Protein AF-A0A1D2TVY1-F1 (afdb_monomer_lite)

Structure (mmCIF, N/CA/C/O backbone):
data_AF-A0A1D2TVY1-F1
#
_entry.id   AF-A0A1D2TVY1-F1
#
loop_
_atom_site.group_PDB
_atom_site.id
_atom_site.type_symbol
_atom_site.label_atom_id
_atom_site.label_alt_id
_atom_site.label_comp_id
_atom_site.label_asym_id
_atom_site.label_entity_id
_atom_site.label_seq_id
_atom_site.pdbx_PDB_ins_code
_atom_site.Cartn_x
_atom_site.Cartn_y
_atom_site.Cartn_z
_atom_site.occupancy
_atom_site.B_iso_or_equiv
_atom_site.auth_seq_id
_atom_site.auth_comp_id
_atom_site.auth_asym_id
_atom_site.auth_atom_id
_atom_site.pdbx_PDB_model_num
ATOM 1 N N . MET A 1 1 ? 23.099 8.843 -63.202 1.00 41.97 1 MET A N 1
ATOM 2 C CA . MET A 1 1 ? 23.392 8.587 -61.774 1.00 41.97 1 MET A CA 1
ATOM 3 C C . MET A 1 1 ? 22.556 7.393 -61.342 1.00 41.97 1 MET A C 1
ATOM 5 O O . MET A 1 1 ? 21.340 7.468 -61.420 1.00 41.97 1 MET A O 1
ATOM 9 N N . SER A 1 2 ? 23.206 6.259 -61.074 1.00 37.44 2 SER A N 1
ATOM 10 C CA . SER A 1 2 ? 22.581 4.930 -60.977 1.00 37.44 2 SER A CA 1
ATOM 11 C C . SER A 1 2 ? 22.360 4.523 -59.518 1.00 37.44 2 SER A C 1
ATOM 13 O O . SER A 1 2 ? 23.207 4.799 -58.672 1.00 37.44 2 SER A O 1
ATOM 15 N N . ALA A 1 3 ? 21.249 3.834 -59.239 1.00 39.38 3 ALA A N 1
ATOM 16 C CA . ALA A 1 3 ? 20.759 3.374 -57.930 1.00 39.38 3 ALA A CA 1
ATOM 17 C C . ALA A 1 3 ? 21.654 2.329 -57.212 1.00 39.38 3 ALA A C 1
ATOM 19 O O . ALA A 1 3 ? 21.188 1.568 -56.365 1.00 39.38 3 ALA A O 1
ATOM 20 N N . VAL A 1 4 ? 22.943 2.280 -57.549 1.00 44.53 4 VAL A N 1
ATOM 21 C CA . VAL A 1 4 ? 23.919 1.299 -57.057 1.00 44.53 4 VAL A CA 1
ATOM 22 C C . VAL A 1 4 ? 24.816 1.876 -55.951 1.00 44.53 4 VAL A C 1
ATOM 24 O O . VAL A 1 4 ? 25.373 1.109 -55.172 1.00 44.53 4 VAL A O 1
ATOM 27 N N . GLU A 1 5 ? 24.877 3.200 -55.764 1.00 38.66 5 GLU A N 1
ATOM 28 C CA . GLU A 1 5 ? 25.649 3.790 -54.652 1.00 38.66 5 GLU A CA 1
ATOM 29 C C . GLU A 1 5 ? 24.876 3.908 -53.329 1.00 38.66 5 GLU A C 1
ATOM 31 O O . GLU A 1 5 ? 25.487 4.029 -52.270 1.00 38.66 5 GLU A O 1
ATOM 36 N N . LEU A 1 6 ? 23.549 3.736 -53.333 1.00 40.12 6 LEU A N 1
ATOM 37 C CA . LEU A 1 6 ? 22.743 3.765 -52.102 1.00 40.12 6 LEU A CA 1
ATOM 38 C C . LEU A 1 6 ? 22.745 2.440 -51.317 1.00 40.12 6 LEU A C 1
ATOM 40 O O . LEU A 1 6 ? 22.133 2.346 -50.257 1.00 40.12 6 LEU A O 1
ATOM 44 N N . ARG A 1 7 ? 23.450 1.410 -51.807 1.00 40.25 7 ARG A N 1
ATOM 45 C CA . ARG A 1 7 ? 23.618 0.124 -51.105 1.00 40.25 7 ARG A CA 1
ATOM 46 C C . ARG A 1 7 ? 24.919 0.012 -50.308 1.00 40.25 7 ARG A C 1
ATOM 48 O O . ARG A 1 7 ? 25.086 -0.964 -49.584 1.00 40.25 7 ARG A O 1
ATOM 55 N N . ARG A 1 8 ? 25.816 1.006 -50.371 1.00 38.09 8 ARG A N 1
ATOM 56 C CA . ARG A 1 8 ? 27.112 0.956 -49.665 1.00 38.09 8 ARG A CA 1
ATOM 57 C C . ARG A 1 8 ? 27.092 1.509 -48.231 1.00 38.09 8 ARG A C 1
ATOM 59 O O . ARG A 1 8 ? 28.098 1.400 -47.542 1.00 38.09 8 ARG A O 1
ATOM 66 N N . SER A 1 9 ? 25.948 1.979 -47.730 1.00 35.59 9 SER A N 1
ATOM 67 C CA . SER A 1 9 ? 25.790 2.329 -46.303 1.00 35.59 9 SER A CA 1
ATOM 68 C C . SER A 1 9 ? 25.081 1.249 -45.473 1.00 35.59 9 SER A C 1
ATOM 70 O O . SER A 1 9 ? 24.881 1.427 -44.278 1.00 35.59 9 SER A O 1
ATOM 72 N N . ALA A 1 10 ? 24.758 0.093 -46.065 1.00 41.41 10 ALA A N 1
ATOM 73 C CA . ALA A 1 10 ? 24.153 -1.056 -45.376 1.00 41.41 10 ALA A CA 1
ATOM 74 C C . ALA A 1 10 ? 25.195 -2.051 -44.808 1.00 41.41 10 ALA A C 1
ATOM 76 O O . ALA A 1 10 ? 24.905 -3.232 -44.644 1.00 41.41 10 ALA A O 1
ATOM 77 N N . GLY A 1 11 ? 26.420 -1.580 -44.539 1.00 33.09 11 GLY A N 1
ATOM 78 C CA . GLY A 1 11 ? 27.558 -2.383 -44.065 1.00 33.09 11 GLY A CA 1
ATOM 79 C C . GLY A 1 11 ? 28.084 -2.001 -42.677 1.00 33.09 11 GLY A C 1
ATOM 80 O O . GLY A 1 11 ? 29.194 -2.382 -42.331 1.00 33.09 11 GLY A O 1
ATOM 81 N N . GLY A 1 12 ? 27.315 -1.240 -41.894 1.00 33.19 12 GLY A N 1
ATOM 82 C CA . GLY A 1 12 ? 27.644 -0.860 -40.515 1.00 33.19 12 GLY A CA 1
ATOM 83 C C . GLY A 1 12 ? 26.660 -1.449 -39.508 1.00 33.19 12 GLY A C 1
ATOM 84 O O . GLY A 1 12 ? 26.132 -0.726 -38.671 1.00 33.19 12 GLY A O 1
ATOM 85 N N . ALA A 1 13 ? 26.330 -2.735 -39.632 1.00 42.59 13 ALA A N 1
ATOM 86 C CA . ALA A 1 13 ? 25.555 -3.435 -38.617 1.00 42.59 13 ALA A CA 1
ATOM 87 C C . ALA A 1 13 ? 26.490 -3.998 -37.539 1.00 42.59 13 ALA A C 1
ATOM 89 O O . ALA A 1 13 ? 27.504 -4.614 -37.849 1.00 42.59 13 ALA A O 1
ATOM 90 N N . ALA A 1 14 ? 26.043 -3.836 -36.293 1.00 44.84 14 ALA A N 1
ATOM 91 C CA . ALA A 1 14 ? 26.534 -4.446 -35.061 1.00 44.84 14 ALA A CA 1
ATOM 92 C C . ALA A 1 14 ? 27.777 -3.804 -34.426 1.00 44.84 14 ALA A C 1
ATOM 94 O O . ALA A 1 14 ? 28.911 -4.127 -34.754 1.00 44.84 14 ALA A O 1
ATOM 95 N N . THR A 1 15 ? 27.536 -2.942 -33.431 1.00 39.06 15 THR A N 1
ATOM 96 C CA . THR A 1 15 ? 28.161 -3.046 -32.086 1.00 39.06 15 THR A CA 1
ATOM 97 C C . THR A 1 15 ? 27.655 -1.991 -31.094 1.00 39.06 15 THR A C 1
ATOM 99 O O . THR A 1 15 ? 28.360 -1.653 -30.166 1.00 39.06 15 THR A O 1
ATOM 102 N N . HIS A 1 16 ? 26.421 -1.491 -31.197 1.00 38.66 16 HIS A N 1
ATOM 103 C CA . HIS A 1 16 ? 25.779 -0.838 -30.043 1.00 38.66 16 HIS A CA 1
ATOM 104 C C . HIS A 1 16 ? 24.316 -1.271 -29.944 1.00 38.66 16 HIS A C 1
ATOM 106 O O . HIS A 1 16 ? 23.403 -0.457 -29.855 1.00 38.66 16 HIS A O 1
ATOM 112 N N . ALA A 1 17 ? 24.078 -2.589 -29.946 1.00 40.78 17 ALA A N 1
ATOM 113 C CA . ALA A 1 17 ? 22.948 -3.082 -29.173 1.00 40.78 17 ALA A CA 1
ATOM 114 C C . ALA A 1 17 ? 23.203 -2.578 -27.751 1.00 40.78 17 ALA A C 1
ATOM 116 O O . ALA A 1 17 ? 24.206 -2.956 -27.147 1.00 40.78 17 ALA A O 1
ATOM 117 N N . ALA A 1 18 ? 22.382 -1.642 -27.276 1.00 49.44 18 ALA A N 1
ATOM 118 C CA . ALA A 1 18 ? 22.398 -1.194 -25.895 1.00 49.44 18 ALA A CA 1
ATOM 119 C C . ALA A 1 18 ? 22.144 -2.432 -25.026 1.00 49.44 18 ALA A C 1
ATOM 121 O O . ALA A 1 18 ? 21.002 -2.816 -24.786 1.00 49.44 18 ALA A O 1
ATOM 122 N N . SER A 1 19 ? 23.228 -3.112 -24.655 1.00 40.75 19 SER A N 1
ATOM 123 C CA . SER A 1 19 ? 23.240 -4.424 -24.017 1.00 40.75 19 SER A CA 1
ATOM 124 C C . SER A 1 19 ? 22.963 -4.271 -22.525 1.00 40.75 19 SER A C 1
ATOM 126 O O . SER A 1 19 ? 23.741 -4.705 -21.681 1.00 40.75 19 SER A O 1
ATOM 128 N N . GLY A 1 20 ? 21.868 -3.587 -22.201 1.00 52.06 20 GLY A N 1
ATOM 129 C CA . GLY A 1 20 ? 21.241 -3.683 -20.895 1.00 52.06 20 GLY A CA 1
ATOM 130 C C . GLY A 1 20 ? 20.336 -4.917 -20.868 1.00 52.06 20 GLY A C 1
ATOM 131 O O . GLY A 1 20 ? 19.768 -5.267 -21.907 1.00 52.06 20 GLY A O 1
ATOM 132 N N . PRO A 1 21 ? 20.186 -5.588 -19.716 1.00 55.16 21 PRO A N 1
ATOM 133 C CA . PRO A 1 21 ? 19.234 -6.683 -19.586 1.00 55.16 21 PRO A CA 1
ATOM 134 C C . PRO A 1 21 ? 17.834 -6.220 -20.017 1.00 55.16 21 PRO A C 1
ATOM 136 O O . PRO A 1 21 ? 17.416 -5.093 -19.729 1.00 55.16 21 PRO A O 1
ATOM 139 N N . ALA A 1 22 ? 17.121 -7.085 -20.743 1.00 60.66 22 ALA A N 1
ATOM 140 C CA . ALA A 1 22 ? 15.730 -6.839 -21.095 1.00 60.66 22 ALA A CA 1
ATOM 141 C C . ALA A 1 22 ? 14.903 -6.654 -19.813 1.00 60.66 22 ALA A C 1
ATOM 143 O O . ALA A 1 22 ? 15.137 -7.330 -18.813 1.00 60.66 22 ALA A O 1
ATOM 144 N N . THR A 1 23 ? 13.951 -5.720 -19.839 1.00 65.06 23 THR A N 1
ATOM 145 C CA . THR A 1 23 ? 13.03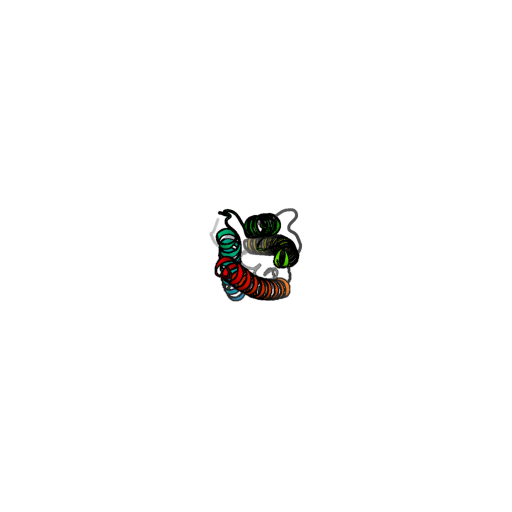7 -5.512 -18.710 1.00 65.06 23 THR A CA 1
ATOM 146 C C . THR A 1 23 ? 12.209 -6.776 -18.507 1.00 65.06 23 THR A C 1
ATOM 148 O O . THR A 1 23 ? 11.565 -7.235 -19.450 1.00 65.06 23 THR A O 1
ATOM 151 N N . ASP A 1 24 ? 12.185 -7.310 -17.288 1.00 72.38 24 ASP A N 1
ATOM 152 C CA . ASP A 1 24 ? 11.280 -8.402 -16.939 1.00 72.38 24 ASP A CA 1
ATOM 153 C C . ASP A 1 24 ? 9.850 -7.861 -16.773 1.00 72.38 24 ASP A C 1
ATOM 155 O O . ASP A 1 24 ? 9.435 -7.387 -15.712 1.00 72.38 24 ASP A O 1
ATOM 159 N N . TYR A 1 25 ? 9.092 -7.888 -17.869 1.00 71.75 25 TYR A N 1
ATOM 160 C CA . TYR A 1 25 ? 7.701 -7.439 -17.888 1.00 71.75 25 TYR A C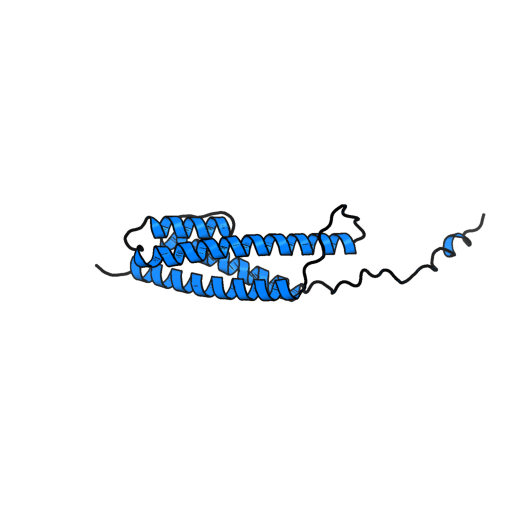A 1
ATOM 161 C C . TYR A 1 25 ? 6.762 -8.363 -17.101 1.00 71.75 25 TYR A C 1
ATOM 163 O O . TYR A 1 25 ? 5.704 -7.908 -16.667 1.00 71.75 25 TYR A O 1
ATOM 171 N N . HIS A 1 26 ? 7.131 -9.630 -16.885 1.00 77.44 26 HIS A N 1
ATOM 172 C CA . HIS A 1 26 ? 6.333 -10.553 -16.080 1.00 77.44 26 HIS A CA 1
ATOM 173 C C . HIS A 1 26 ? 6.436 -10.190 -14.594 1.00 77.44 26 HIS A C 1
ATOM 175 O O . HIS A 1 26 ? 5.411 -10.022 -13.929 1.00 77.44 26 HIS A O 1
ATOM 181 N N . ALA A 1 27 ? 7.656 -9.970 -14.092 1.00 79.31 27 ALA A N 1
ATOM 182 C CA . ALA A 1 27 ? 7.881 -9.468 -12.735 1.00 79.31 27 ALA A CA 1
ATOM 183 C C . ALA A 1 27 ? 7.186 -8.112 -12.507 1.00 79.31 27 ALA A C 1
ATOM 185 O O . ALA A 1 27 ? 6.570 -7.882 -11.462 1.00 79.31 27 ALA A O 1
ATOM 186 N N . LEU A 1 28 ? 7.197 -7.231 -13.516 1.00 83.50 28 LEU A N 1
ATOM 187 C CA . LEU A 1 28 ? 6.498 -5.945 -13.452 1.00 83.50 28 LEU A CA 1
ATOM 188 C C . LEU A 1 28 ? 4.971 -6.111 -13.371 1.00 83.50 28 LEU A C 1
ATOM 190 O O . LEU A 1 28 ? 4.309 -5.370 -12.638 1.00 83.50 28 LEU A O 1
ATOM 194 N N . GLY A 1 29 ? 4.413 -7.084 -14.094 1.00 85.75 29 GLY A N 1
ATOM 195 C CA . GLY A 1 29 ? 2.995 -7.438 -14.033 1.00 85.75 29 GLY A CA 1
ATOM 196 C C . GLY A 1 29 ? 2.580 -7.906 -12.638 1.00 85.75 29 GLY A C 1
ATOM 197 O O . GLY A 1 29 ? 1.674 -7.321 -12.043 1.00 85.75 29 GLY A O 1
ATOM 198 N N . ALA A 1 30 ? 3.306 -8.875 -12.075 1.00 86.62 30 ALA A N 1
ATOM 199 C CA . ALA A 1 30 ? 3.065 -9.376 -10.720 1.00 86.62 30 ALA A CA 1
ATOM 200 C C . ALA A 1 30 ? 3.184 -8.264 -9.662 1.00 86.62 30 ALA A C 1
ATOM 202 O O . ALA A 1 30 ? 2.355 -8.146 -8.761 1.00 86.62 30 ALA A O 1
ATOM 203 N N . PHE A 1 31 ? 4.186 -7.389 -9.786 1.00 89.94 31 PHE A N 1
ATOM 204 C CA . PHE A 1 31 ? 4.317 -6.222 -8.917 1.00 89.94 31 PHE A CA 1
ATOM 205 C C . PHE A 1 31 ? 3.143 -5.247 -9.032 1.00 89.94 31 PHE A C 1
ATOM 207 O O . PHE A 1 31 ? 2.671 -4.736 -8.016 1.00 89.94 31 PHE A O 1
ATOM 214 N N . THR A 1 32 ? 2.651 -5.002 -10.244 1.00 91.19 32 THR A N 1
ATOM 215 C CA . THR A 1 32 ? 1.509 -4.109 -10.471 1.00 91.19 32 THR A CA 1
ATOM 216 C C . THR A 1 32 ? 0.242 -4.642 -9.802 1.00 91.19 32 THR A C 1
ATOM 218 O O . THR A 1 32 ? -0.504 -3.870 -9.201 1.00 91.19 32 THR A O 1
ATOM 221 N N . GLU A 1 33 ? 0.031 -5.957 -9.833 1.00 93.19 33 GLU A N 1
ATOM 222 C CA . GLU A 1 33 ? -1.081 -6.604 -9.135 1.00 93.19 33 GLU A CA 1
ATOM 223 C C . GLU A 1 33 ? -0.950 -6.481 -7.606 1.00 93.19 33 GLU A C 1
ATOM 225 O O . GLU A 1 33 ? -1.877 -6.017 -6.937 1.00 93.19 33 GLU A O 1
ATOM 230 N N . THR A 1 34 ? 0.228 -6.780 -7.044 1.00 95.06 34 THR A N 1
ATOM 231 C CA . THR A 1 34 ? 0.501 -6.582 -5.607 1.00 95.06 34 THR A CA 1
ATOM 232 C C . THR A 1 34 ? 0.279 -5.129 -5.178 1.00 95.06 34 THR A C 1
ATOM 234 O O . THR A 1 34 ? -0.273 -4.867 -4.106 1.00 95.06 34 THR A O 1
ATOM 237 N N . TRP A 1 35 ? 0.663 -4.169 -6.020 1.00 95.69 35 TRP A N 1
ATOM 238 C CA . TRP A 1 35 ? 0.435 -2.748 -5.772 1.00 95.69 35 TRP A CA 1
ATOM 239 C C . TRP A 1 35 ? -1.060 -2.405 -5.695 1.00 95.69 35 TRP A C 1
ATOM 241 O O . TRP A 1 35 ? -1.483 -1.693 -4.782 1.00 95.69 35 TRP A O 1
ATOM 251 N N . ALA A 1 36 ? -1.877 -2.960 -6.594 1.00 95.56 36 ALA A N 1
ATOM 252 C CA . ALA A 1 36 ? -3.328 -2.783 -6.572 1.00 95.56 36 ALA A CA 1
ATOM 253 C C . ALA A 1 36 ? -3.969 -3.378 -5.303 1.00 95.56 36 ALA A C 1
ATOM 255 O O . ALA A 1 36 ? -4.881 -2.776 -4.727 1.00 95.56 36 ALA A O 1
ATOM 256 N N . PHE A 1 37 ? -3.471 -4.516 -4.805 1.00 96.12 37 PHE A N 1
ATOM 257 C CA . PHE A 1 37 ? -3.923 -5.058 -3.520 1.00 96.12 37 PHE A CA 1
ATOM 258 C C . PHE A 1 37 ? -3.580 -4.140 -2.350 1.00 96.12 37 PHE A C 1
ATOM 260 O O . PHE A 1 37 ? -4.423 -3.917 -1.479 1.00 96.12 37 PHE A O 1
ATOM 267 N N . LEU A 1 38 ? -2.369 -3.581 -2.323 1.00 96.56 38 LEU A N 1
ATOM 268 C CA . LEU A 1 38 ? -1.965 -2.641 -1.280 1.00 96.56 38 LEU A CA 1
ATOM 269 C C . LEU A 1 38 ? -2.898 -1.426 -1.246 1.00 96.56 38 LEU A C 1
ATOM 271 O O . LEU A 1 38 ? -3.418 -1.060 -0.193 1.00 96.56 38 LEU A O 1
ATOM 275 N N . GLU A 1 39 ? -3.152 -0.849 -2.415 1.00 96.06 39 GLU A N 1
ATOM 276 C CA . GLU A 1 39 ? -4.100 0.239 -2.618 1.00 96.06 39 GLU A CA 1
ATOM 277 C C . GLU A 1 39 ? -5.499 -0.081 -2.081 1.00 96.06 39 GLU A C 1
ATOM 279 O O . GLU A 1 39 ? -6.062 0.694 -1.298 1.00 96.06 39 GLU A O 1
ATOM 284 N N . LEU A 1 40 ? -6.033 -1.244 -2.459 1.00 95.56 40 LEU A N 1
ATOM 285 C CA . LEU A 1 40 ? -7.337 -1.722 -2.018 1.00 95.56 40 LEU A CA 1
ATOM 286 C C . LEU A 1 40 ? -7.396 -1.856 -0.493 1.00 95.56 40 LEU A C 1
ATOM 288 O O . LEU A 1 40 ? -8.315 -1.332 0.138 1.00 95.56 40 LEU A O 1
ATOM 292 N N . PHE A 1 41 ? -6.435 -2.550 0.120 1.00 96.94 41 PHE A N 1
ATOM 293 C CA . PHE A 1 41 ? -6.482 -2.836 1.554 1.00 96.94 41 PHE A CA 1
ATOM 294 C C . PHE A 1 41 ? -6.240 -1.599 2.418 1.00 96.94 41 PHE A C 1
ATOM 296 O O . PHE A 1 41 ? -6.891 -1.469 3.454 1.00 96.94 41 PHE A O 1
ATOM 303 N N . LEU A 1 42 ? -5.391 -0.661 1.989 1.00 96.81 42 LEU A N 1
ATOM 304 C CA . LEU A 1 42 ? -5.244 0.630 2.669 1.00 96.81 42 LEU A CA 1
ATOM 305 C C . LEU A 1 42 ? -6.557 1.421 2.643 1.00 96.81 42 LEU A C 1
ATOM 307 O O . LEU A 1 42 ? -6.986 1.928 3.682 1.00 96.81 42 LEU A O 1
ATOM 311 N N . GLY A 1 43 ? -7.231 1.453 1.487 1.00 94.94 43 GLY A N 1
ATOM 312 C CA . GLY A 1 43 ? -8.564 2.043 1.358 1.00 94.94 43 GLY A CA 1
ATOM 313 C C . GLY A 1 43 ? -9.570 1.388 2.307 1.00 94.94 43 GLY A C 1
ATOM 314 O O . GLY A 1 43 ? -10.227 2.076 3.085 1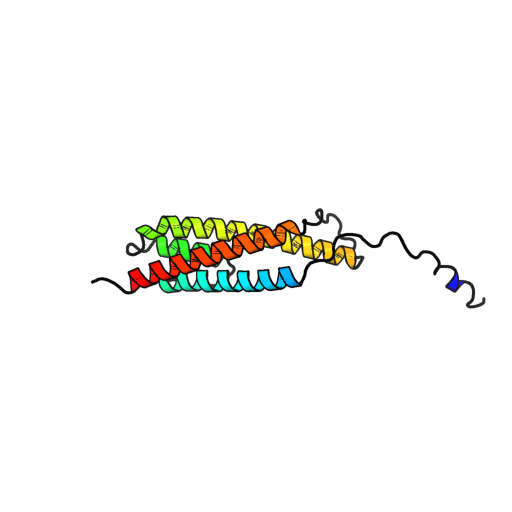.00 94.94 43 GLY A O 1
ATOM 315 N N . ARG A 1 44 ? -9.620 0.050 2.345 1.00 95.50 44 ARG A N 1
ATOM 316 C CA . ARG A 1 44 ? -10.505 -0.693 3.258 1.00 95.50 44 ARG A CA 1
ATOM 317 C C . ARG A 1 44 ? -10.200 -0.448 4.733 1.00 95.50 44 ARG A C 1
ATOM 319 O O . ARG A 1 44 ? -11.139 -0.397 5.527 1.00 95.50 44 ARG A O 1
ATOM 326 N N . CYS A 1 45 ? -8.933 -0.308 5.124 1.00 96.19 45 CYS A N 1
ATOM 327 C CA . CYS A 1 45 ? -8.566 0.048 6.496 1.00 96.19 45 CYS A CA 1
ATOM 328 C C . CYS A 1 45 ? -9.125 1.422 6.870 1.00 96.19 45 CYS A C 1
ATOM 330 O O . CYS A 1 45 ? -9.776 1.548 7.906 1.00 96.19 45 CYS A O 1
ATOM 332 N N . ALA A 1 46 ? -8.927 2.426 6.013 1.00 94.62 46 ALA A N 1
ATOM 333 C CA . ALA A 1 46 ? -9.445 3.767 6.248 1.00 94.62 46 ALA A CA 1
ATOM 334 C C . ALA A 1 46 ? -10.983 3.801 6.290 1.00 94.62 46 ALA A C 1
ATOM 336 O O . ALA A 1 46 ? -11.546 4.343 7.237 1.00 94.62 46 ALA A O 1
ATOM 337 N N . GLU A 1 47 ? -11.663 3.139 5.348 1.00 94.06 47 GLU A N 1
ATOM 338 C CA . GLU A 1 47 ? -13.131 3.011 5.333 1.00 94.06 47 GLU A CA 1
ATOM 339 C C . GLU A 1 47 ? -13.653 2.318 6.597 1.00 94.06 47 GLU A C 1
ATOM 341 O O . GLU A 1 47 ? -14.664 2.715 7.185 1.00 94.06 47 GLU A O 1
ATOM 346 N N . THR A 1 48 ? -12.943 1.281 7.051 1.00 93.81 48 THR A N 1
ATOM 347 C CA . THR A 1 48 ? -13.285 0.568 8.286 1.00 93.81 48 THR A CA 1
ATOM 348 C C . THR A 1 48 ? -13.128 1.478 9.500 1.00 93.81 48 THR A C 1
ATOM 350 O O . THR A 1 48 ? -13.957 1.404 10.401 1.00 93.81 48 THR A O 1
ATOM 353 N N . ALA A 1 49 ? -12.134 2.360 9.506 1.00 90.94 49 ALA A N 1
ATOM 354 C CA . ALA A 1 49 ? -11.945 3.354 10.553 1.00 90.94 49 ALA A CA 1
ATOM 355 C C . ALA A 1 49 ? -12.818 4.618 10.379 1.00 90.94 49 ALA A C 1
ATOM 357 O O . ALA A 1 49 ? -12.793 5.488 11.237 1.00 90.94 49 ALA A O 1
ATOM 358 N N . GLY A 1 50 ? -13.625 4.712 9.314 1.00 89.62 50 GLY A N 1
ATOM 359 C CA . GLY A 1 50 ? -14.603 5.790 9.123 1.00 89.62 50 GLY A CA 1
ATOM 360 C C . GLY A 1 50 ? -14.170 6.924 8.190 1.00 89.62 50 GLY A C 1
ATOM 361 O O . GLY A 1 50 ? -14.851 7.943 8.131 1.00 89.62 50 GLY A O 1
ATOM 362 N N . ALA A 1 51 ? -13.084 6.763 7.431 1.00 89.75 51 ALA A N 1
ATOM 363 C CA . ALA A 1 51 ? -12.642 7.733 6.431 1.00 89.75 51 ALA A CA 1
ATOM 364 C C . ALA A 1 51 ? -12.831 7.202 5.005 1.00 89.75 51 ALA A C 1
ATOM 366 O O . ALA A 1 51 ? -12.423 6.088 4.683 1.00 89.75 51 ALA A O 1
ATOM 367 N N . ARG A 1 52 ? -13.393 8.026 4.116 1.00 87.12 52 ARG A N 1
ATOM 368 C CA . ARG A 1 52 ? -13.333 7.781 2.670 1.00 87.12 52 ARG A CA 1
ATOM 369 C C . ARG A 1 52 ? -12.024 8.343 2.134 1.00 87.12 52 ARG A C 1
ATOM 371 O O . ARG A 1 52 ? -11.647 9.456 2.497 1.00 87.12 52 ARG A O 1
ATOM 378 N N . VAL A 1 53 ? -11.347 7.588 1.273 1.00 85.81 53 VAL A N 1
ATOM 379 C CA . VAL A 1 53 ? -10.043 8.002 0.755 1.00 85.81 53 VAL A CA 1
ATOM 380 C C . VAL A 1 53 ? -9.921 7.765 -0.736 1.00 85.81 53 VAL A C 1
ATOM 382 O O . VAL A 1 53 ? -10.283 6.711 -1.252 1.00 85.81 53 VAL A O 1
ATOM 385 N N . GLU A 1 54 ? -9.350 8.754 -1.404 1.00 86.12 54 GLU A N 1
ATOM 386 C CA . GLU A 1 54 ? -8.988 8.741 -2.813 1.00 86.12 54 GLU A CA 1
ATOM 387 C C . GLU A 1 54 ? -7.503 9.120 -2.935 1.00 86.12 54 GLU A C 1
ATOM 389 O O . GLU A 1 54 ? -6.904 9.632 -1.986 1.00 86.12 54 GLU A O 1
ATOM 394 N N . GLY A 1 55 ? -6.895 8.835 -4.085 1.00 90.00 55 GLY A N 1
ATOM 395 C CA . GLY A 1 55 ? -5.471 9.076 -4.327 1.00 90.00 55 GLY A CA 1
ATOM 396 C C . GLY A 1 55 ? -4.612 7.812 -4.292 1.00 90.00 55 GLY A C 1
ATOM 397 O O . GLY A 1 55 ? -5.119 6.688 -4.300 1.00 90.00 55 GLY A O 1
ATOM 398 N N . ASP A 1 56 ? -3.297 8.017 -4.315 1.00 93.19 56 ASP A N 1
ATOM 399 C CA . ASP A 1 56 ? -2.301 6.948 -4.385 1.00 93.19 56 ASP A CA 1
ATOM 400 C C . ASP A 1 56 ? -2.089 6.227 -3.039 1.00 93.19 56 ASP A C 1
ATOM 402 O O . ASP A 1 56 ? -2.711 6.540 -2.020 1.00 93.19 56 ASP A O 1
ATOM 406 N N . VAL A 1 57 ? -1.200 5.228 -3.030 1.00 93.56 57 VAL A N 1
ATOM 407 C CA . VAL A 1 57 ? -0.822 4.469 -1.825 1.00 93.56 57 VAL A CA 1
ATOM 408 C C . VAL A 1 57 ? -0.404 5.371 -0.663 1.00 93.56 57 VAL A C 1
ATOM 410 O O . VAL A 1 57 ? -0.795 5.093 0.469 1.00 93.56 57 VAL A O 1
ATOM 413 N N . SER A 1 58 ? 0.352 6.444 -0.917 1.00 94.94 58 SER A N 1
ATOM 414 C CA . SER A 1 58 ? 0.821 7.340 0.145 1.00 94.94 58 SER A CA 1
ATOM 415 C C . SER A 1 58 ? -0.358 8.085 0.764 1.00 94.94 58 SER A C 1
ATOM 417 O O . SER A 1 58 ? -0.556 8.028 1.978 1.00 94.94 58 SER A O 1
ATOM 419 N N . ALA A 1 59 ? -1.203 8.698 -0.069 1.00 93.62 59 ALA A N 1
ATOM 420 C CA . ALA A 1 59 ? -2.389 9.419 0.385 1.00 93.62 59 ALA A CA 1
ATOM 421 C C . ALA A 1 59 ? -3.359 8.506 1.156 1.00 93.62 59 ALA A C 1
ATOM 423 O O . ALA A 1 59 ? -3.861 8.877 2.224 1.00 93.62 59 ALA A O 1
ATOM 424 N N . ARG A 1 60 ? -3.578 7.281 0.655 1.00 95.31 60 ARG A N 1
ATOM 425 C CA . ARG A 1 60 ? -4.416 6.265 1.309 1.00 95.31 60 ARG A CA 1
ATOM 426 C C . ARG A 1 60 ? -3.867 5.842 2.665 1.00 95.31 60 ARG A C 1
ATOM 428 O O . ARG A 1 60 ? -4.622 5.785 3.637 1.00 95.31 60 ARG A O 1
ATOM 435 N N . ALA A 1 61 ? -2.567 5.578 2.750 1.00 96.06 61 ALA A N 1
ATOM 436 C CA . ALA A 1 61 ? -1.950 5.138 3.992 1.00 96.06 61 ALA A CA 1
ATOM 437 C C . ALA A 1 61 ? -1.914 6.250 5.048 1.00 96.06 61 ALA A C 1
ATOM 439 O O . ALA A 1 61 ? -2.192 6.004 6.221 1.00 96.06 61 ALA A O 1
ATOM 440 N N . GLU A 1 62 ? -1.644 7.488 4.643 1.00 95.94 62 GLU A N 1
ATOM 441 C CA . GLU A 1 62 ? -1.707 8.627 5.551 1.00 95.94 62 GLU A CA 1
ATOM 442 C C . GLU A 1 62 ? -3.119 8.869 6.084 1.00 95.94 62 GLU A C 1
ATOM 444 O O . GLU A 1 62 ? -3.294 9.090 7.281 1.00 95.94 62 GLU A O 1
ATOM 449 N N . ALA A 1 63 ? -4.139 8.819 5.223 1.00 94.81 63 ALA A N 1
ATOM 450 C CA . ALA A 1 63 ? -5.518 8.993 5.662 1.00 94.81 63 ALA A CA 1
ATOM 451 C C . ALA A 1 63 ? -5.934 7.897 6.646 1.00 94.81 63 ALA A C 1
ATOM 453 O O . ALA A 1 63 ? -6.519 8.214 7.680 1.00 94.81 63 ALA A O 1
ATOM 454 N N . MET A 1 64 ? -5.570 6.638 6.364 1.00 96.38 64 MET A N 1
ATOM 455 C CA . MET A 1 64 ? -5.734 5.522 7.296 1.00 96.38 64 MET A CA 1
ATOM 456 C C . MET A 1 64 ? -5.067 5.830 8.645 1.00 96.38 64 MET A C 1
ATOM 458 O O . MET A 1 64 ? -5.710 5.691 9.682 1.00 96.38 64 MET A O 1
ATOM 462 N N . ALA A 1 65 ? -3.797 6.239 8.661 1.00 97.44 65 ALA A N 1
ATOM 463 C CA . ALA A 1 65 ? -3.096 6.521 9.912 1.00 97.44 65 ALA A CA 1
ATOM 464 C C . ALA A 1 65 ? -3.755 7.662 10.696 1.00 97.44 65 ALA A C 1
ATOM 466 O O . ALA A 1 65 ? -3.971 7.519 11.898 1.00 97.44 65 ALA A O 1
ATOM 467 N N . ARG A 1 66 ? -4.141 8.749 10.015 1.00 96.69 66 ARG A N 1
ATOM 468 C CA . ARG A 1 66 ? -4.832 9.890 10.632 1.00 96.69 66 ARG A CA 1
ATOM 469 C C . ARG A 1 66 ? -6.141 9.473 11.295 1.00 96.69 66 ARG A C 1
ATOM 471 O O . ARG A 1 66 ? -6.359 9.817 12.452 1.00 96.69 66 ARG A O 1
ATOM 478 N N . VAL A 1 67 ? -6.993 8.721 10.594 1.00 95.81 67 VAL A N 1
ATOM 479 C CA . VAL A 1 67 ? -8.292 8.315 11.152 1.00 95.81 67 VAL A CA 1
ATOM 480 C C . VAL A 1 67 ? -8.127 7.313 12.298 1.00 95.81 67 VAL A C 1
ATOM 482 O O . VAL A 1 67 ? -8.752 7.472 13.339 1.00 95.81 67 VAL A O 1
ATOM 485 N N . VAL A 1 68 ? -7.211 6.345 12.174 1.00 96.44 68 VAL A N 1
ATOM 486 C CA . VAL A 1 68 ? -6.925 5.376 13.246 1.00 96.44 68 VAL A CA 1
ATOM 487 C C . VAL A 1 68 ? -6.356 6.069 14.487 1.00 96.44 68 VAL A C 1
ATOM 489 O O . VAL A 1 68 ? -6.665 5.669 15.603 1.00 96.44 68 VAL A O 1
ATOM 492 N N . GLN A 1 69 ? -5.535 7.105 14.308 1.00 96.62 69 GLN A N 1
ATOM 493 C CA . GLN A 1 69 ? -4.972 7.882 15.410 1.00 96.62 69 GLN A CA 1
ATOM 494 C C . GLN A 1 69 ? -6.011 8.784 16.090 1.00 96.62 69 GLN A C 1
ATOM 496 O O . GLN A 1 69 ? -5.933 8.986 17.300 1.00 96.62 69 GLN A O 1
ATOM 501 N N . ALA A 1 70 ? -6.958 9.335 15.329 1.00 95.12 70 ALA A N 1
ATOM 502 C CA . ALA A 1 70 ? -8.004 10.209 15.855 1.00 95.12 70 ALA A CA 1
ATOM 503 C C . ALA A 1 70 ? -9.101 9.445 16.621 1.00 95.12 70 ALA A C 1
ATOM 505 O O . ALA A 1 70 ? -9.745 10.023 17.493 1.00 95.12 70 ALA A O 1
ATOM 506 N N . SER A 1 71 ? -9.299 8.162 16.308 1.00 93.88 71 SER A N 1
ATOM 507 C CA . SER A 1 71 ? -10.319 7.296 16.907 1.00 93.88 71 SER A CA 1
ATOM 508 C C . SER A 1 71 ? -9.845 6.627 18.211 1.00 93.88 71 SER A C 1
ATOM 510 O O . SER A 1 71 ? -8.955 5.767 18.167 1.00 93.88 71 SER A O 1
ATOM 512 N N . PRO A 1 72 ? -10.462 6.924 19.373 1.00 92.75 72 PRO A N 1
ATOM 513 C CA . PRO A 1 72 ? -10.098 6.312 20.655 1.00 92.75 72 PRO A CA 1
ATOM 514 C C . PRO A 1 72 ? -10.208 4.781 20.665 1.00 92.75 72 PRO A C 1
ATOM 516 O O . PRO A 1 72 ? -9.360 4.098 21.241 1.00 92.75 72 PRO A O 1
ATOM 519 N N . GLU A 1 73 ? -11.206 4.219 19.979 1.00 93.38 73 GLU A N 1
ATOM 520 C CA . GLU A 1 73 ? -11.430 2.773 19.871 1.00 93.38 73 GLU A CA 1
ATOM 521 C C . GLU A 1 73 ? -10.264 2.020 19.200 1.00 93.38 73 GLU A C 1
ATOM 523 O O . GLU A 1 73 ? -10.058 0.821 19.437 1.00 93.38 73 GLU A O 1
ATOM 528 N N . PHE A 1 74 ? -9.451 2.729 18.408 1.00 95.56 74 PHE A N 1
ATOM 529 C CA . PHE A 1 74 ? -8.280 2.188 17.724 1.00 95.56 74 PHE A CA 1
ATOM 530 C C . PHE A 1 74 ? -6.948 2.665 18.311 1.00 95.56 74 PHE A C 1
ATOM 532 O O . PHE A 1 74 ? -5.903 2.358 17.733 1.00 95.56 74 PHE A O 1
ATOM 539 N N . ALA A 1 75 ? -6.938 3.320 19.478 1.00 94.44 75 ALA A N 1
ATOM 540 C CA . ALA A 1 75 ? -5.715 3.824 20.112 1.00 94.44 75 ALA A CA 1
ATOM 541 C C . ALA A 1 75 ? -4.567 2.786 20.199 1.00 94.44 75 ALA A C 1
ATOM 543 O O . ALA A 1 75 ? -3.432 3.134 19.861 1.00 94.44 75 ALA A O 1
ATOM 544 N N . PRO A 1 76 ? -4.809 1.491 20.518 1.00 96.12 76 PRO A N 1
ATOM 545 C CA . PRO A 1 76 ? -3.743 0.481 20.531 1.00 96.12 76 PRO A CA 1
ATOM 546 C C . PRO A 1 76 ? -3.123 0.183 19.155 1.00 96.12 76 PRO A C 1
ATOM 548 O O . PRO A 1 76 ? -2.056 -0.419 19.070 1.00 96.12 76 PRO A O 1
ATOM 551 N N . LEU A 1 77 ? -3.800 0.555 18.066 1.00 97.19 77 LEU A N 1
ATOM 552 C CA . LEU A 1 77 ? -3.375 0.319 16.686 1.00 97.19 77 LEU A CA 1
ATOM 553 C C . LEU A 1 77 ? -2.720 1.551 16.045 1.00 97.19 77 LEU A C 1
ATOM 555 O O . LEU A 1 77 ? -2.098 1.409 14.992 1.00 97.19 77 LEU A O 1
ATOM 559 N N . ALA A 1 78 ? -2.802 2.730 16.671 1.00 96.25 78 ALA A N 1
ATOM 560 C CA . ALA A 1 78 ? -2.302 3.986 16.109 1.00 96.25 78 ALA A CA 1
ATOM 561 C C . ALA A 1 78 ? -0.813 3.918 15.730 1.00 96.25 78 ALA A C 1
ATOM 563 O O . ALA A 1 78 ? -0.446 4.234 14.600 1.00 96.25 78 ALA A O 1
ATOM 564 N N . GLY A 1 79 ? 0.047 3.406 16.619 1.00 97.50 79 GLY A N 1
ATOM 565 C CA . GLY A 1 79 ? 1.481 3.264 16.329 1.00 97.50 79 GLY A CA 1
ATOM 566 C C . GLY A 1 79 ? 1.771 2.342 15.135 1.00 97.50 79 GLY A C 1
ATOM 567 O O . GLY A 1 79 ? 2.641 2.632 14.306 1.00 97.50 79 GLY A O 1
ATOM 568 N N . LYS A 1 80 ? 0.994 1.259 15.002 1.00 97.19 80 LYS A N 1
ATOM 569 C CA . LY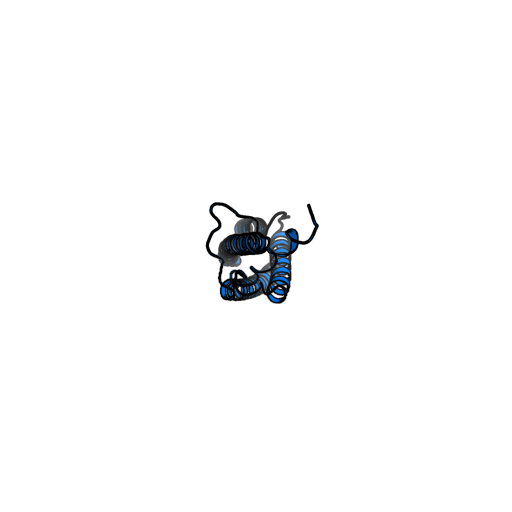S A 1 80 ? 1.091 0.319 13.877 1.00 97.19 80 LYS A CA 1
ATOM 570 C C . LYS A 1 80 ? 0.628 0.970 12.572 1.00 97.19 80 LYS A C 1
ATOM 572 O O . LYS A 1 80 ? 1.320 0.842 11.565 1.00 97.19 80 LYS A O 1
ATOM 577 N N . ALA A 1 81 ? -0.493 1.690 12.590 1.00 97.25 81 ALA A N 1
ATOM 578 C CA . ALA A 1 81 ? -1.014 2.393 11.420 1.00 97.25 81 ALA A CA 1
ATOM 579 C C . ALA A 1 81 ? -0.059 3.500 10.938 1.00 97.25 81 ALA A C 1
ATOM 581 O O . ALA A 1 81 ? 0.238 3.566 9.748 1.00 97.25 81 ALA A O 1
ATOM 582 N N . CYS A 1 82 ? 0.507 4.300 11.849 1.00 97.81 82 CYS A N 1
ATOM 583 C CA . CYS A 1 82 ? 1.498 5.327 11.507 1.00 97.81 82 CYS A CA 1
ATOM 584 C C . CYS A 1 82 ? 2.791 4.736 10.929 1.00 97.81 82 CYS A C 1
ATOM 586 O O . CYS A 1 82 ? 3.403 5.314 10.032 1.00 97.81 82 CYS A O 1
ATOM 588 N N . THR A 1 83 ? 3.227 3.579 11.429 1.00 98.06 83 THR A N 1
ATOM 589 C CA . THR A 1 83 ? 4.406 2.889 10.888 1.00 98.06 83 THR A CA 1
ATOM 590 C C . THR A 1 83 ? 4.136 2.358 9.485 1.00 98.06 83 THR A C 1
ATOM 592 O O . THR A 1 83 ? 4.907 2.655 8.576 1.00 98.06 83 THR A O 1
ATOM 595 N N . LEU A 1 84 ? 2.992 1.698 9.279 1.00 97.56 84 LEU A N 1
ATOM 596 C CA . LEU A 1 84 ? 2.560 1.256 7.952 1.00 97.56 84 LEU A CA 1
ATOM 597 C C . LEU A 1 84 ? 2.445 2.416 6.960 1.00 97.56 84 LEU A C 1
ATOM 599 O O . LEU A 1 84 ? 2.869 2.273 5.820 1.00 97.56 84 LEU A O 1
ATOM 603 N N . ALA A 1 85 ? 1.933 3.573 7.386 1.00 97.62 85 ALA A N 1
ATOM 604 C CA . ALA A 1 85 ? 1.828 4.743 6.519 1.00 97.62 85 ALA A CA 1
ATOM 605 C C . ALA A 1 85 ? 3.186 5.282 6.064 1.00 97.62 85 ALA A C 1
ATOM 607 O O . ALA A 1 85 ? 3.369 5.569 4.882 1.00 97.62 85 ALA A O 1
ATOM 608 N N . ARG A 1 86 ? 4.163 5.369 6.975 1.00 98.19 86 ARG A N 1
ATOM 609 C CA . ARG A 1 86 ? 5.524 5.803 6.627 1.00 98.19 86 ARG A CA 1
ATOM 610 C C . ARG A 1 86 ? 6.198 4.842 5.654 1.00 98.19 86 ARG A C 1
ATOM 612 O O . ARG A 1 86 ? 6.812 5.287 4.689 1.00 98.19 86 ARG A O 1
ATOM 619 N N . GLU A 1 87 ? 6.064 3.542 5.891 1.00 97.94 87 GLU A N 1
ATOM 620 C CA . GLU A 1 87 ? 6.632 2.518 5.015 1.00 97.94 87 GLU A CA 1
ATOM 621 C C . GLU A 1 87 ? 5.937 2.475 3.647 1.00 97.94 87 GLU A C 1
ATOM 623 O O . GLU A 1 87 ? 6.607 2.338 2.628 1.00 97.94 87 GLU A O 1
ATOM 628 N N . ALA A 1 88 ? 4.615 2.673 3.594 1.00 96.94 88 ALA A N 1
ATOM 629 C CA . ALA A 1 88 ? 3.865 2.795 2.345 1.00 96.94 88 ALA A CA 1
ATOM 630 C C . ALA A 1 88 ? 4.321 4.004 1.514 1.00 96.94 88 ALA A C 1
ATOM 632 O O . ALA A 1 88 ? 4.513 3.888 0.303 1.00 96.94 88 ALA A O 1
ATOM 633 N N . ALA A 1 89 ? 4.537 5.151 2.165 1.00 96.56 89 ALA A N 1
ATOM 634 C CA . ALA A 1 89 ? 5.053 6.351 1.516 1.00 96.56 89 ALA A CA 1
ATOM 635 C C . ALA A 1 89 ? 6.483 6.145 0.986 1.00 96.56 89 ALA A C 1
ATOM 637 O O . ALA A 1 89 ? 6.803 6.579 -0.122 1.00 96.56 89 ALA A O 1
ATOM 638 N N . ASP A 1 90 ? 7.344 5.462 1.745 1.00 96.38 90 ASP A N 1
ATOM 639 C CA . ASP A 1 90 ? 8.690 5.112 1.283 1.00 96.38 90 ASP A CA 1
ATOM 640 C C . ASP A 1 90 ? 8.668 4.174 0.075 1.00 96.38 90 ASP A C 1
ATOM 642 O O . ASP A 1 90 ? 9.316 4.438 -0.941 1.00 96.38 90 ASP A O 1
ATOM 646 N N . LEU A 1 91 ? 7.833 3.139 0.135 1.00 96.12 91 LEU A N 1
ATOM 647 C CA . LEU A 1 91 ? 7.653 2.201 -0.961 1.00 96.12 91 LEU A CA 1
ATOM 648 C C . LEU A 1 91 ? 7.117 2.893 -2.224 1.00 96.12 91 LEU A C 1
ATOM 650 O O . LEU A 1 91 ? 7.583 2.602 -3.325 1.00 96.12 91 LEU A O 1
ATOM 654 N N . ALA A 1 92 ? 6.193 3.848 -2.082 1.00 95.44 92 ALA A N 1
ATOM 655 C CA . ALA A 1 92 ? 5.680 4.645 -3.195 1.00 95.44 92 ALA A CA 1
ATOM 656 C C . ALA A 1 92 ? 6.764 5.503 -3.858 1.00 95.44 92 ALA A C 1
ATOM 658 O O . ALA A 1 92 ? 6.828 5.557 -5.089 1.00 95.44 92 ALA A O 1
ATOM 659 N N . ARG A 1 93 ? 7.659 6.116 -3.070 1.00 94.75 93 ARG A N 1
ATOM 660 C CA . ARG A 1 93 ? 8.815 6.849 -3.612 1.00 94.75 93 ARG A CA 1
ATOM 661 C C . ARG A 1 93 ? 9.762 5.924 -4.369 1.00 94.75 93 ARG A C 1
ATOM 663 O O . ARG A 1 93 ? 10.125 6.231 -5.502 1.00 94.75 93 ARG A O 1
ATOM 670 N N . ARG A 1 94 ? 10.115 4.776 -3.781 1.00 93.44 94 ARG A N 1
ATOM 671 C CA . ARG A 1 94 ? 10.986 3.774 -4.421 1.00 93.44 94 ARG A CA 1
ATOM 672 C C . ARG A 1 94 ? 10.376 3.229 -5.714 1.00 93.44 94 ARG A C 1
ATOM 674 O O . ARG A 1 94 ? 11.078 3.109 -6.713 1.00 93.44 94 ARG A O 1
ATOM 681 N N . ARG A 1 95 ? 9.062 2.973 -5.728 1.00 93.25 95 ARG A N 1
ATOM 682 C CA . ARG A 1 95 ? 8.319 2.583 -6.935 1.00 93.25 95 ARG A CA 1
ATOM 683 C C . ARG A 1 95 ? 8.399 3.647 -8.019 1.00 93.25 95 ARG A C 1
ATOM 685 O O . ARG A 1 95 ? 8.641 3.301 -9.170 1.00 93.25 95 ARG A O 1
ATOM 692 N N . ARG A 1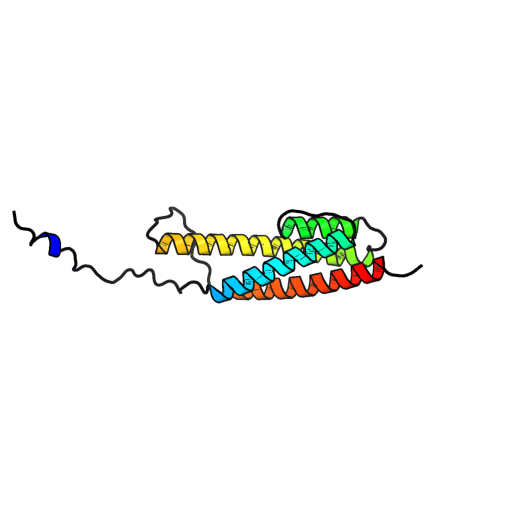 96 ? 8.170 4.918 -7.675 1.00 92.38 96 ARG A N 1
ATOM 693 C CA . ARG A 1 96 ? 8.249 6.015 -8.646 1.00 92.38 96 ARG A CA 1
ATOM 694 C C . ARG A 1 96 ? 9.641 6.079 -9.277 1.00 92.38 96 ARG A C 1
ATOM 696 O O . ARG A 1 96 ? 9.715 6.055 -10.498 1.00 92.38 96 ARG A O 1
ATOM 703 N N . ALA A 1 97 ? 10.698 6.068 -8.465 1.00 89.88 97 ALA A N 1
ATOM 704 C CA . ALA A 1 97 ? 12.074 6.091 -8.960 1.00 89.88 97 ALA A CA 1
ATOM 705 C C . ALA A 1 97 ? 12.358 4.922 -9.921 1.00 89.88 97 ALA A C 1
ATOM 707 O O . ALA A 1 97 ? 12.841 5.134 -11.026 1.00 89.88 97 ALA A O 1
ATOM 708 N N . LEU A 1 98 ? 11.952 3.699 -9.556 1.00 87.50 98 LEU A N 1
ATOM 709 C CA . LEU A 1 98 ? 12.135 2.527 -10.416 1.00 87.50 98 LEU A CA 1
ATOM 710 C C . LEU A 1 98 ? 11.376 2.644 -11.748 1.00 87.50 98 LEU A C 1
ATOM 712 O O . LEU A 1 98 ? 11.907 2.294 -12.798 1.00 87.50 98 LEU A O 1
ATOM 716 N N . LEU A 1 99 ? 10.126 3.113 -11.723 1.00 87.31 99 LEU A N 1
ATOM 717 C CA . LEU A 1 99 ? 9.330 3.279 -12.942 1.00 87.31 99 LEU A CA 1
ATOM 718 C C . LEU A 1 99 ? 9.882 4.391 -13.842 1.00 87.31 99 LEU A C 1
ATOM 720 O O . LEU A 1 99 ? 9.848 4.245 -15.062 1.00 87.31 99 LEU A O 1
ATOM 724 N N . GLU A 1 100 ? 10.408 5.467 -13.257 1.00 87.56 100 GLU A N 1
ATOM 725 C CA . GLU A 1 100 ? 11.122 6.519 -13.985 1.00 87.56 100 GLU A CA 1
ATOM 726 C C . GLU A 1 100 ? 12.386 5.953 -14.650 1.00 87.56 100 GLU A C 1
ATOM 728 O O . GLU A 1 100 ? 12.551 6.110 -15.860 1.00 87.56 100 GLU A O 1
ATOM 733 N N . ASP A 1 101 ? 13.214 5.200 -13.919 1.00 83.94 101 ASP A N 1
ATOM 734 C CA . ASP A 1 101 ? 14.411 4.541 -14.462 1.00 83.94 101 ASP A CA 1
ATOM 735 C C . ASP A 1 101 ? 14.070 3.576 -15.608 1.00 83.94 101 ASP A C 1
ATOM 737 O O . ASP A 1 101 ? 14.736 3.561 -16.649 1.00 83.94 101 ASP A O 1
ATOM 741 N N . LEU A 1 102 ? 13.000 2.788 -15.457 1.00 81.88 102 LEU A N 1
ATOM 742 C CA . LEU A 1 102 ? 12.509 1.877 -16.493 1.00 81.88 102 LEU A CA 1
ATOM 743 C C . LEU A 1 102 ? 11.999 2.629 -17.729 1.00 81.88 102 LEU A C 1
ATOM 745 O O . LEU A 1 102 ? 12.252 2.194 -18.860 1.00 81.88 102 LEU A O 1
ATOM 749 N N . ALA A 1 103 ? 11.306 3.752 -17.537 1.00 83.50 103 ALA A N 1
ATOM 750 C CA . ALA A 1 103 ? 10.857 4.607 -18.628 1.00 83.50 103 ALA A CA 1
ATOM 751 C C . ALA A 1 103 ? 12.055 5.203 -19.385 1.00 83.50 103 ALA A C 1
ATOM 753 O O . ALA A 1 103 ? 12.113 5.097 -20.612 1.00 83.50 103 ALA A O 1
ATOM 754 N N . TYR A 1 104 ? 13.059 5.728 -18.673 1.00 80.56 104 TYR A N 1
ATOM 755 C CA . TYR A 1 104 ? 14.293 6.234 -19.279 1.00 80.56 104 TYR A CA 1
ATOM 756 C C . TYR A 1 104 ? 15.051 5.144 -20.038 1.00 80.56 104 TYR A C 1
ATOM 758 O O . TYR A 1 104 ? 15.452 5.354 -21.184 1.00 80.56 104 TYR A O 1
ATOM 766 N N . ALA A 1 105 ? 15.212 3.957 -19.448 1.00 78.00 105 ALA A N 1
ATOM 767 C CA . ALA A 1 105 ? 15.866 2.832 -20.110 1.00 78.00 105 ALA A CA 1
ATOM 768 C C . ALA A 1 105 ? 15.127 2.412 -21.393 1.00 78.00 105 ALA A C 1
ATOM 770 O O . ALA A 1 105 ? 15.765 2.087 -22.396 1.00 78.00 105 ALA A O 1
ATOM 771 N N . SER A 1 106 ? 13.792 2.455 -21.383 1.00 79.94 106 SER A N 1
ATOM 772 C CA . SER A 1 106 ? 12.964 2.139 -22.552 1.00 79.94 106 SER A CA 1
ATOM 773 C C . SER A 1 106 ? 13.109 3.193 -23.654 1.00 79.94 106 SER A C 1
ATOM 775 O O . SER A 1 106 ? 13.305 2.835 -24.814 1.00 79.94 106 SER A O 1
ATOM 777 N N . LEU A 1 107 ? 13.099 4.485 -23.305 1.00 81.81 107 LEU A N 1
ATOM 778 C CA . LEU A 1 107 ? 13.327 5.589 -24.248 1.00 81.81 107 LEU A CA 1
ATOM 779 C C . LEU A 1 107 ? 14.704 5.499 -24.917 1.00 81.81 107 LEU A C 1
ATOM 781 O O . LEU A 1 107 ? 14.799 5.602 -26.140 1.00 81.81 107 LEU A O 1
ATOM 785 N N . ARG A 1 108 ? 15.760 5.211 -24.142 1.00 78.31 108 ARG A N 1
ATOM 786 C CA . ARG A 1 108 ? 17.119 5.029 -24.683 1.00 78.31 108 ARG A CA 1
ATOM 787 C C . ARG A 1 108 ? 17.197 3.864 -25.668 1.00 78.31 108 ARG A C 1
ATOM 789 O O . ARG A 1 108 ? 17.841 3.995 -26.704 1.00 78.31 108 ARG A O 1
ATOM 796 N N . ARG A 1 109 ? 16.515 2.744 -25.392 1.00 76.38 109 ARG A N 1
ATOM 797 C CA . ARG A 1 109 ? 16.433 1.605 -26.331 1.00 76.38 109 ARG A CA 1
ATOM 798 C C . ARG A 1 109 ? 15.716 1.963 -27.633 1.00 76.38 109 ARG A C 1
ATOM 800 O O . ARG A 1 109 ? 16.054 1.407 -28.670 1.00 76.38 109 ARG A O 1
ATOM 807 N N . MET A 1 110 ? 14.765 2.895 -27.590 1.00 79.56 110 MET A N 1
ATOM 808 C CA . MET A 1 110 ? 14.079 3.416 -28.778 1.00 79.56 110 MET A CA 1
ATOM 809 C C . MET A 1 110 ? 14.901 4.467 -29.547 1.00 79.56 110 MET A C 1
ATOM 811 O O . MET A 1 110 ? 14.403 5.030 -30.517 1.00 79.56 110 MET A O 1
ATOM 815 N N . GLY A 1 111 ? 16.149 4.738 -29.142 1.00 80.94 111 GLY A N 1
ATOM 816 C CA . GLY A 1 111 ? 17.017 5.722 -29.796 1.00 80.94 111 GLY A CA 1
ATOM 817 C C . GLY A 1 111 ? 16.667 7.175 -29.469 1.00 80.94 111 GLY A C 1
ATOM 818 O O . GLY A 1 111 ? 17.156 8.083 -30.135 1.00 80.94 111 GLY A O 1
ATOM 819 N N . VAL A 1 112 ? 15.830 7.411 -28.453 1.00 78.19 112 VAL A N 1
ATOM 820 C CA . VAL A 1 112 ? 15.544 8.760 -27.958 1.00 78.19 112 VAL A CA 1
ATOM 821 C C . VAL A 1 112 ? 16.682 9.165 -27.024 1.00 78.19 112 VAL A C 1
ATOM 823 O O . VAL A 1 112 ? 16.809 8.634 -25.917 1.00 78.19 112 VAL A O 1
ATOM 826 N N . GLU A 1 113 ? 17.531 10.092 -27.469 1.00 68.00 113 GLU A N 1
ATOM 827 C CA . GLU A 1 113 ? 18.546 10.688 -26.602 1.00 68.00 113 GLU A CA 1
ATOM 828 C C . GLU A 1 113 ? 17.873 11.588 -25.567 1.00 68.00 113 GLU A C 1
ATOM 830 O O . GLU A 1 113 ? 17.405 12.687 -25.858 1.00 68.00 113 GLU A O 1
ATOM 835 N N . VAL A 1 114 ? 17.809 11.098 -24.333 1.00 63.91 114 VAL A N 1
ATOM 836 C CA . VAL A 1 114 ? 17.357 11.891 -23.197 1.00 63.91 114 VAL A CA 1
ATOM 837 C C . VAL A 1 114 ? 18.587 12.500 -22.529 1.00 63.91 114 VAL A C 1
ATOM 839 O O . VAL A 1 114 ? 19.360 11.795 -21.872 1.00 63.91 114 VAL A O 1
ATOM 842 N N . CYS A 1 115 ? 18.783 13.810 -22.699 1.00 54.53 115 CYS A N 1
ATOM 843 C CA . CYS A 1 115 ? 19.790 14.560 -21.951 1.00 54.53 115 CYS A CA 1
ATOM 844 C C . CYS A 1 115 ? 19.531 14.382 -20.443 1.00 54.53 115 CYS A C 1
ATOM 846 O O . CYS A 1 115 ? 18.422 14.638 -19.981 1.00 54.53 115 CYS A O 1
ATOM 848 N N . ASN A 1 116 ? 20.551 13.966 -19.683 1.00 58.53 116 ASN A N 1
ATOM 849 C CA . ASN A 1 116 ? 20.514 13.734 -18.226 1.00 58.53 116 ASN A CA 1
ATOM 850 C C . ASN A 1 116 ? 19.784 12.467 -17.729 1.00 58.53 116 ASN A C 1
ATOM 852 O O . ASN A 1 116 ? 19.348 12.439 -16.580 1.00 58.53 116 ASN A O 1
ATOM 856 N N . ALA A 1 117 ? 19.669 11.404 -18.533 1.00 51.84 117 ALA A N 1
ATOM 857 C CA . ALA A 1 117 ? 19.088 10.151 -18.039 1.00 51.84 117 ALA A CA 1
ATOM 858 C C . ALA A 1 117 ? 19.928 9.533 -16.889 1.00 51.84 117 ALA A C 1
ATOM 860 O O . ALA A 1 117 ? 21.125 9.288 -17.095 1.00 51.84 117 ALA A O 1
ATOM 861 N N . PRO A 1 118 ? 19.328 9.241 -15.715 1.00 53.69 118 PRO A N 1
ATOM 862 C CA . PRO A 1 118 ? 20.003 8.539 -14.622 1.00 53.69 118 PRO A CA 1
ATOM 863 C C . PRO A 1 118 ? 20.453 7.125 -15.048 1.00 53.69 118 PRO A C 1
ATOM 865 O O . PRO A 1 118 ? 19.960 6.586 -16.049 1.00 53.69 118 PRO A O 1
ATOM 868 N N . PRO A 1 119 ? 21.438 6.521 -14.352 1.00 55.78 119 PRO A N 1
ATOM 869 C CA . PRO A 1 119 ? 21.872 5.158 -14.647 1.00 55.78 119 PRO A CA 1
ATOM 870 C C . PRO A 1 119 ? 20.702 4.180 -14.484 1.00 55.78 119 PRO A C 1
ATOM 872 O O . PRO A 1 119 ? 19.906 4.312 -13.561 1.00 55.78 119 PRO A O 1
ATOM 875 N N . ALA A 1 120 ? 20.600 3.194 -15.379 1.00 55.22 120 ALA A N 1
ATOM 876 C CA . ALA A 1 120 ? 19.520 2.212 -15.334 1.00 55.22 120 ALA A CA 1
ATOM 877 C C . ALA A 1 120 ? 19.534 1.438 -14.003 1.00 55.22 120 ALA A C 1
ATOM 879 O O . ALA A 1 120 ? 20.553 0.843 -13.642 1.00 55.22 120 ALA A O 1
ATOM 880 N N . GLY A 1 121 ? 18.400 1.428 -13.298 1.00 55.56 121 GLY A N 1
ATOM 881 C CA . GLY A 1 121 ? 18.207 0.632 -12.088 1.00 55.56 121 GLY A CA 1
ATOM 882 C C . GLY A 1 121 ? 18.385 -0.870 -12.346 1.00 55.56 121 GLY A C 1
ATOM 883 O O . GLY A 1 121 ? 17.998 -1.390 -13.395 1.00 55.56 121 GLY A O 1
ATOM 884 N N . ALA A 1 122 ? 19.001 -1.573 -11.394 1.00 56.72 122 ALA A N 1
ATOM 885 C CA . ALA A 1 122 ? 19.287 -3.002 -11.505 1.00 56.72 122 ALA A CA 1
ATOM 886 C C . ALA A 1 122 ? 18.007 -3.865 -11.369 1.00 56.72 122 ALA A C 1
ATOM 888 O O . ALA A 1 122 ? 17.141 -3.525 -10.565 1.00 56.72 122 ALA A O 1
ATOM 889 N N . PRO A 1 123 ? 17.907 -5.021 -12.061 1.00 58.91 123 PRO A N 1
ATOM 890 C CA . PRO A 1 123 ? 16.757 -5.935 -11.982 1.00 58.91 123 PRO A CA 1
ATOM 891 C C . PRO A 1 123 ? 16.384 -6.360 -10.551 1.00 58.91 123 PRO A C 1
ATOM 893 O O . PRO A 1 123 ? 15.204 -6.443 -10.225 1.00 58.91 123 PRO A O 1
ATOM 896 N N . ALA A 1 124 ? 17.380 -6.533 -9.674 1.00 66.12 124 ALA A N 1
ATOM 897 C CA . ALA A 1 124 ? 17.184 -6.886 -8.264 1.00 66.12 124 ALA A CA 1
ATOM 898 C C . ALA A 1 124 ? 16.317 -5.870 -7.489 1.00 66.12 124 ALA A C 1
ATOM 900 O O . ALA A 1 124 ? 15.655 -6.227 -6.518 1.00 66.12 124 ALA A O 1
ATOM 901 N N . ALA A 1 125 ? 16.258 -4.612 -7.943 1.00 80.31 125 ALA A N 1
ATOM 902 C CA . ALA A 1 125 ? 15.455 -3.583 -7.296 1.00 80.31 125 ALA A CA 1
ATOM 903 C C . ALA A 1 125 ? 13.942 -3.826 -7.436 1.00 80.31 125 ALA A C 1
ATOM 905 O O . ALA A 1 125 ? 13.191 -3.404 -6.556 1.00 80.31 125 ALA A O 1
ATOM 906 N N . LEU A 1 126 ? 13.485 -4.488 -8.510 1.00 85.56 126 LEU A N 1
ATOM 907 C CA . LEU A 1 126 ? 12.064 -4.794 -8.711 1.00 85.56 126 LEU A CA 1
ATOM 908 C C . LEU A 1 126 ? 11.600 -5.927 -7.791 1.00 85.56 126 LEU A C 1
ATOM 910 O O . LEU A 1 126 ? 10.540 -5.805 -7.181 1.00 85.56 126 LEU A O 1
ATOM 914 N N . ASP A 1 127 ? 12.407 -6.977 -7.643 1.00 86.69 127 ASP A N 1
ATOM 915 C CA . ASP A 1 127 ? 12.100 -8.105 -6.757 1.00 86.69 127 ASP A CA 1
ATOM 916 C C . ASP A 1 127 ? 12.071 -7.665 -5.289 1.00 86.69 127 ASP A C 1
ATOM 918 O O . ASP A 1 127 ? 11.112 -7.952 -4.570 1.00 86.69 127 ASP A O 1
ATOM 922 N N . ASP A 1 128 ? 13.055 -6.871 -4.855 1.00 89.69 128 ASP A N 1
ATOM 923 C CA . ASP A 1 128 ? 13.080 -6.299 -3.504 1.00 89.69 128 ASP A CA 1
ATOM 924 C C . ASP A 1 128 ? 11.856 -5.412 -3.237 1.00 89.69 128 ASP A C 1
ATOM 926 O O . ASP A 1 128 ? 11.273 -5.423 -2.144 1.00 89.69 128 ASP A O 1
ATOM 930 N N . LEU A 1 129 ? 11.447 -4.627 -4.238 1.00 91.81 129 LEU A N 1
ATOM 931 C CA . LEU A 1 129 ? 10.261 -3.782 -4.162 1.00 91.81 129 LEU A CA 1
ATOM 932 C C . LEU A 1 129 ? 8.980 -4.624 -4.099 1.00 91.81 129 LEU A C 1
ATOM 934 O O . LEU A 1 129 ? 8.085 -4.312 -3.312 1.00 91.81 129 LEU A O 1
ATOM 938 N N . HIS A 1 130 ? 8.910 -5.706 -4.874 1.00 93.12 130 HIS A N 1
ATOM 939 C CA . HIS A 1 130 ? 7.799 -6.649 -4.859 1.00 93.12 130 HIS A CA 1
ATOM 940 C C . HIS A 1 130 ? 7.666 -7.346 -3.508 1.00 93.12 130 HIS A C 1
ATOM 942 O O . HIS A 1 130 ? 6.586 -7.331 -2.919 1.00 93.12 130 HIS A O 1
ATOM 948 N N . MET A 1 131 ? 8.762 -7.867 -2.957 1.00 94.94 131 MET A N 1
ATOM 949 C CA . MET A 1 131 ? 8.759 -8.503 -1.639 1.00 94.94 131 MET A CA 1
ATOM 950 C C . MET A 1 131 ? 8.371 -7.522 -0.529 1.00 94.94 131 MET A C 1
ATOM 952 O O . MET A 1 131 ? 7.570 -7.863 0.345 1.00 94.94 131 MET A O 1
ATOM 956 N N . SER A 1 132 ? 8.860 -6.280 -0.604 1.00 95.88 132 SER A N 1
ATOM 957 C CA . SER A 1 132 ? 8.457 -5.211 0.317 1.00 95.88 132 SER A CA 1
ATOM 958 C C . SER A 1 132 ? 6.955 -4.913 0.210 1.00 95.88 132 SER A C 1
ATOM 960 O O . SER A 1 132 ? 6.280 -4.767 1.230 1.00 95.88 132 SER A O 1
ATOM 962 N N . ALA A 1 133 ? 6.406 -4.868 -1.009 1.00 96.31 133 ALA A N 1
ATOM 963 C CA . ALA A 1 133 ? 4.978 -4.664 -1.236 1.00 96.31 133 ALA A CA 1
ATOM 964 C C . ALA A 1 133 ? 4.136 -5.828 -0.692 1.00 96.31 133 ALA A C 1
ATOM 966 O O . ALA A 1 133 ? 3.145 -5.586 -0.006 1.00 96.31 133 ALA A O 1
ATOM 967 N N . CYS A 1 134 ? 4.549 -7.076 -0.923 1.00 97.06 134 CYS A N 1
ATOM 968 C CA . CYS A 1 134 ? 3.880 -8.269 -0.403 1.00 97.06 134 CYS A CA 1
ATOM 969 C C . CYS A 1 134 ? 3.816 -8.274 1.131 1.00 97.06 134 CYS A C 1
ATOM 971 O O . CYS A 1 134 ? 2.755 -8.528 1.712 1.00 97.06 134 CYS A O 1
ATOM 973 N N . ASP A 1 135 ? 4.921 -7.950 1.809 1.00 97.75 135 ASP A N 1
ATOM 974 C CA . ASP A 1 135 ? 4.920 -7.855 3.270 1.00 97.75 135 ASP A CA 1
ATOM 975 C C . ASP A 1 135 ? 4.025 -6.709 3.775 1.00 97.75 135 ASP A C 1
ATOM 977 O O . ASP A 1 135 ? 3.277 -6.880 4.746 1.00 97.75 135 ASP A O 1
ATOM 981 N N . LEU A 1 136 ? 4.029 -5.565 3.086 1.00 97.56 136 LEU A N 1
ATOM 982 C CA . LEU A 1 136 ? 3.173 -4.435 3.436 1.00 97.56 136 LEU A CA 1
ATOM 983 C C . LEU A 1 136 ? 1.683 -4.765 3.243 1.00 97.56 136 LEU A C 1
ATOM 985 O O . LEU A 1 136 ? 0.868 -4.446 4.113 1.00 97.56 136 LEU A O 1
ATOM 989 N N . VAL A 1 137 ? 1.321 -5.473 2.167 1.00 98.19 137 VAL A N 1
ATOM 990 C CA . VAL A 1 137 ? -0.034 -6.007 1.942 1.00 98.19 137 VAL A CA 1
ATOM 991 C C . VAL A 1 137 ? -0.431 -6.919 3.096 1.00 98.19 137 VAL A C 1
ATOM 993 O O . VAL A 1 137 ? -1.466 -6.693 3.725 1.00 98.19 137 VAL A O 1
ATOM 996 N N . ARG A 1 138 ? 0.412 -7.900 3.443 1.00 98.38 138 ARG A N 1
ATOM 997 C CA . ARG A 1 138 ? 0.162 -8.831 4.554 1.00 98.38 138 ARG A CA 1
ATOM 998 C C . ARG A 1 138 ? -0.117 -8.083 5.857 1.00 98.38 138 ARG A C 1
ATOM 1000 O O . ARG A 1 138 ? -1.112 -8.353 6.532 1.00 98.38 138 ARG A O 1
ATOM 1007 N N . ARG A 1 139 ? 0.732 -7.119 6.222 1.00 98.31 139 ARG A N 1
ATOM 1008 C CA . ARG A 1 139 ? 0.565 -6.342 7.461 1.00 98.31 139 ARG A CA 1
ATOM 1009 C C . ARG A 1 139 ? -0.654 -5.417 7.424 1.00 98.31 139 ARG A C 1
ATOM 1011 O O . ARG A 1 139 ? -1.297 -5.248 8.465 1.00 98.31 139 ARG A O 1
ATOM 1018 N N . THR A 1 140 ? -1.014 -4.893 6.254 1.00 97.81 140 THR A N 1
ATOM 1019 C CA . THR A 1 140 ? -2.237 -4.100 6.050 1.00 97.81 140 THR A CA 1
ATOM 1020 C C . THR A 1 140 ? -3.492 -4.960 6.213 1.00 97.81 140 THR A C 1
ATOM 1022 O O . THR A 1 140 ? -4.411 -4.560 6.922 1.00 97.81 140 THR A O 1
ATOM 1025 N N . VAL A 1 141 ? -3.514 -6.183 5.674 1.00 98.00 141 VAL A N 1
ATOM 1026 C CA . VAL A 1 141 ? -4.615 -7.143 5.879 1.00 98.00 141 VAL A CA 1
ATOM 1027 C C . VAL A 1 141 ? -4.773 -7.498 7.362 1.00 98.00 141 VAL A C 1
ATOM 1029 O O . VAL A 1 141 ? -5.891 -7.517 7.881 1.00 98.00 141 VAL A O 1
ATOM 1032 N N . LEU A 1 142 ? -3.666 -7.713 8.081 1.00 98.12 142 LEU A N 1
ATOM 1033 C CA . LEU A 1 142 ? -3.712 -7.950 9.528 1.00 98.12 142 LEU A CA 1
ATOM 1034 C C . LEU A 1 142 ? -4.269 -6.741 10.292 1.00 98.12 142 LEU A C 1
ATOM 1036 O O . LEU A 1 142 ? -5.035 -6.918 11.237 1.00 98.12 142 LEU A O 1
ATOM 1040 N N . LEU A 1 143 ? -3.893 -5.516 9.905 1.00 97.56 143 LEU A N 1
ATOM 1041 C CA . LEU A 1 143 ? -4.471 -4.305 10.488 1.00 97.56 143 LEU A CA 1
ATOM 1042 C C . LEU A 1 143 ? -5.978 -4.225 10.207 1.00 97.56 143 LEU A C 1
ATOM 1044 O O . LEU A 1 143 ? -6.743 -3.978 11.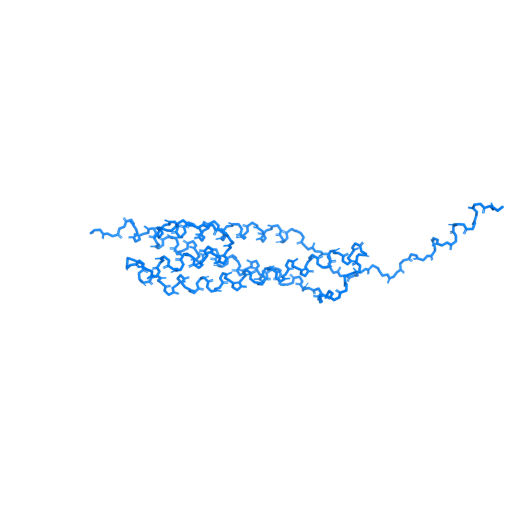134 1.00 97.56 143 LEU A O 1
ATOM 1048 N N . LEU A 1 144 ? -6.419 -4.509 8.978 1.00 97.25 144 LEU A N 1
ATOM 1049 C CA . LEU A 1 144 ? -7.838 -4.529 8.616 1.00 97.25 144 LEU A CA 1
ATOM 1050 C C . LEU A 1 144 ? -8.639 -5.493 9.498 1.00 97.25 144 LEU A C 1
ATOM 1052 O O . LEU A 1 144 ? -9.710 -5.134 9.985 1.00 97.25 144 LEU A O 1
ATOM 1056 N N . GLY A 1 145 ? -8.118 -6.701 9.734 1.00 97.00 145 GLY A N 1
ATOM 1057 C CA . GLY A 1 145 ? -8.739 -7.669 10.641 1.00 97.00 145 GLY A CA 1
ATOM 1058 C C . GLY A 1 145 ? -8.883 -7.126 12.067 1.00 97.00 145 GLY A C 1
ATOM 1059 O O . GLY A 1 145 ? -9.949 -7.241 12.667 1.00 97.00 145 GLY A O 1
ATOM 1060 N N . GLN A 1 146 ? -7.845 -6.460 12.583 1.00 97.00 146 GLN A N 1
ATOM 1061 C CA . GLN A 1 146 ? -7.857 -5.842 13.915 1.00 97.00 146 GLN A CA 1
ATOM 1062 C C . GLN A 1 146 ? -8.839 -4.665 14.013 1.00 97.00 146 GLN A C 1
ATOM 1064 O O . GLN A 1 146 ? -9.533 -4.533 15.022 1.00 97.00 146 GLN A O 1
ATOM 1069 N N . LEU A 1 147 ? -8.930 -3.834 12.969 1.00 95.75 147 LEU A N 1
ATOM 1070 C CA . LEU A 1 147 ? -9.891 -2.731 12.892 1.00 95.75 147 LEU A CA 1
ATOM 1071 C C . LEU A 1 147 ? -11.330 -3.257 12.870 1.00 95.75 147 LEU A C 1
ATOM 1073 O O . LEU A 1 147 ? -12.167 -2.792 13.640 1.00 95.75 147 LEU A O 1
ATOM 1077 N N . LYS A 1 148 ? -11.611 -4.273 12.044 1.00 95.12 148 LYS A N 1
ATOM 1078 C CA . LYS A 1 148 ? -12.935 -4.911 11.977 1.00 95.12 148 LYS A CA 1
ATOM 1079 C C . LYS A 1 148 ? -13.339 -5.545 13.305 1.00 95.12 148 LYS A C 1
ATOM 1081 O O . LYS A 1 148 ? -14.473 -5.357 13.725 1.00 95.12 148 LYS A O 1
ATOM 1086 N N . ALA A 1 149 ? -12.424 -6.250 13.972 1.00 94.62 149 ALA A N 1
ATOM 1087 C CA . ALA A 1 149 ? -12.697 -6.872 15.266 1.00 94.62 149 ALA A CA 1
ATOM 1088 C C . ALA A 1 149 ? -13.096 -5.833 16.326 1.00 94.62 149 ALA A C 1
ATOM 1090 O O . ALA A 1 149 ? -14.068 -6.038 17.041 1.00 94.62 149 ALA A O 1
ATOM 1091 N N . ARG A 1 150 ? -12.399 -4.691 16.372 1.00 92.75 150 ARG A N 1
ATOM 1092 C CA . ARG A 1 150 ? -12.698 -3.599 17.314 1.00 92.75 150 ARG A CA 1
ATOM 1093 C C . ARG A 1 150 ? -13.964 -2.826 16.963 1.00 92.75 150 ARG A C 1
ATOM 1095 O O . ARG A 1 150 ? -14.668 -2.378 17.855 1.00 92.75 150 ARG A O 1
ATOM 1102 N N . ARG A 1 151 ? -14.274 -2.689 15.672 1.00 87.25 151 ARG A N 1
ATOM 1103 C CA . ARG A 1 151 ? -15.534 -2.085 15.216 1.00 87.25 151 ARG A CA 1
ATOM 1104 C C . ARG A 1 151 ? -16.740 -3.008 15.445 1.00 87.25 151 ARG A C 1
ATOM 1106 O O . ARG A 1 151 ? -17.852 -2.516 15.583 1.00 87.25 151 ARG A O 1
ATOM 1113 N N . GLY A 1 152 ? -16.519 -4.325 15.450 1.00 77.88 152 GLY A N 1
ATOM 1114 C CA . GLY A 1 152 ? -17.544 -5.362 15.599 1.00 77.88 152 GLY A CA 1
ATOM 1115 C C . GLY A 1 152 ? -17.736 -5.929 17.014 1.00 77.88 152 GLY A C 1
ATOM 1116 O O . GLY A 1 152 ? -18.648 -6.729 17.192 1.00 77.88 152 GLY A O 1
ATOM 1117 N N . GLY A 1 153 ? -16.928 -5.551 18.013 1.00 56.47 153 GLY A N 1
ATOM 1118 C CA . GLY A 1 153 ? -17.091 -5.996 19.407 1.00 56.47 153 GLY A CA 1
ATOM 1119 C C . GLY A 1 153 ? -16.145 -5.268 20.376 1.00 56.47 153 GLY A C 1
ATOM 1120 O O . GLY A 1 153 ? -15.025 -4.929 20.004 1.00 56.47 153 GLY A O 1
ATOM 1121 N N . SER A 1 154 ? -16.513 -4.976 21.625 1.00 40.22 154 SER A N 1
ATOM 1122 C CA . SER A 1 154 ? -17.632 -5.464 22.444 1.00 40.22 154 SER A CA 1
ATOM 1123 C C . SER A 1 154 ? -18.292 -4.291 23.177 1.00 40.22 154 SER A C 1
ATOM 1125 O O . SER A 1 154 ? -17.582 -3.415 23.675 1.00 40.22 154 SER A O 1
ATOM 1127 N N . ALA A 1 155 ? -19.626 -4.300 23.239 1.00 36.59 155 ALA A N 1
ATOM 1128 C CA . ALA A 1 155 ? -20.355 -3.688 24.350 1.00 36.59 155 ALA A CA 1
ATOM 1129 C C . ALA A 1 155 ? -20.052 -4.440 25.657 1.00 36.59 155 ALA A C 1
ATOM 1131 O O . ALA A 1 155 ? -19.630 -5.622 25.558 1.00 36.59 155 ALA A O 1
#

Sequence (155 aa):
MSAVELRRSAGGAATHAASGPATDYHALGAFTETWAFLELFLGRCAETAGARVEGDVSARAEAMARVVQASPEFAPLAGKACTLAREAADLARRRRALLEDLAYASLRRMGVEVCNAPPAGAPAALDDLHMSACDLVRRTVLLLGQLKARRGGSA

Secondary structure (DSSP, 8-state):
--TTGGGTTTT---S----PPPP-HHHHHHHHHHHHHHHHHHHHHHHHTT----SSHHHHHHHHHHHHHH-GGGGGGHHHHHHHHHHHHHHHHHHHHHHHHHHHHHHHHTT---TTPPPPPPTHHHHHHHHHHHHHHHHHHHHHHHHHHHHH---

pLDDT: mean 81.15, std 20.33, range [33.09, 98.38]

Radius of gyration: 23.43 Å; chains: 1; bounding box: 48×25×86 Å

Foldseek 3Di:
DDPPVVCVVVPPDDDPPVPDDDDPVVLVVLLVVLLVLLVVLLQLLLVLLPDHFDDHQLRSLVSSLVSLCVDPLNVVCNVVSVVLNVLSVVLVVLVVVLVLLVVLVVCVSVVNDDPPRDDRDDNVSSVVSSVSSNVSSVSSVVSSVVSNVSSVDDD